Protein AF-A0A932M312-F1 (afdb_monomer)

Radius of gyration: 13.92 Å; Cα contacts (8 Å, |Δi|>4): 111; chains: 1; bounding box: 40×32×28 Å

Structure (mmCIF, N/CA/C/O backbone):
data_AF-A0A932M312-F1
#
_entry.id   AF-A0A932M312-F1
#
loop_
_atom_site.group_PDB
_atom_site.id
_atom_site.type_symbol
_atom_site.label_atom_id
_atom_site.label_alt_id
_atom_site.label_comp_id
_atom_site.label_asym_id
_atom_site.label_entity_id
_atom_site.label_seq_id
_atom_site.pdbx_PDB_ins_code
_atom_site.Cartn_x
_atom_site.Cartn_y
_atom_site.Ca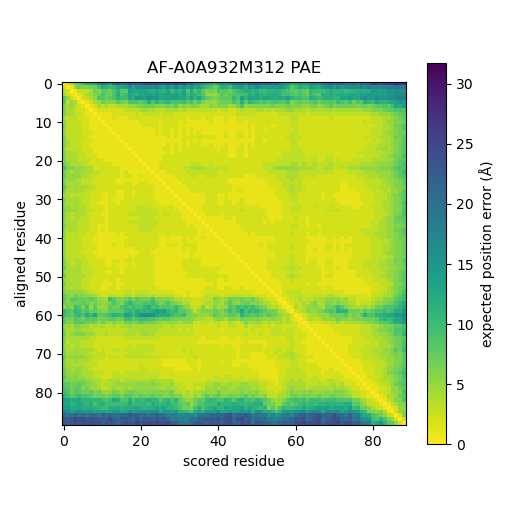rtn_z
_atom_site.occupancy
_atom_site.B_iso_or_equiv
_atom_site.auth_seq_id
_atom_site.auth_comp_id
_atom_site.auth_asym_id
_atom_site.auth_atom_id
_atom_site.pdbx_PDB_model_num
ATOM 1 N N . THR A 1 1 ? 14.036 0.838 -9.779 1.00 60.28 1 THR A N 1
ATOM 2 C CA . THR A 1 1 ? 13.528 1.881 -10.703 1.00 60.28 1 THR A CA 1
ATOM 3 C C . THR A 1 1 ? 13.475 3.213 -9.981 1.00 60.28 1 THR A C 1
ATOM 5 O O . THR A 1 1 ? 13.132 3.209 -8.806 1.00 60.28 1 THR A O 1
ATOM 8 N N . ARG A 1 2 ? 13.819 4.321 -10.649 1.00 70.50 2 ARG A N 1
ATOM 9 C CA . ARG A 1 2 ? 13.788 5.689 -10.100 1.00 70.50 2 ARG A CA 1
ATOM 10 C C . ARG A 1 2 ? 12.359 6.244 -10.131 1.00 70.50 2 ARG A C 1
ATOM 12 O O . ARG A 1 2 ? 11.883 6.649 -11.190 1.00 70.50 2 ARG A O 1
ATOM 19 N N . GLN A 1 3 ? 11.649 6.170 -9.006 1.00 69.81 3 GLN A N 1
ATOM 20 C CA . GLN A 1 3 ? 10.231 6.558 -8.909 1.00 69.81 3 GLN A CA 1
ATOM 21 C C . GLN A 1 3 ? 10.022 8.058 -9.144 1.00 69.81 3 GLN A C 1
ATOM 23 O O . GLN A 1 3 ? 8.999 8.454 -9.683 1.00 69.81 3 GLN A O 1
ATOM 28 N N . GLU A 1 4 ? 11.019 8.877 -8.823 1.00 70.06 4 GLU A N 1
ATOM 29 C CA . GLU A 1 4 ? 11.025 10.330 -8.987 1.00 70.06 4 GLU A CA 1
ATOM 30 C C . GLU A 1 4 ? 11.096 10.801 -10.450 1.00 70.06 4 GLU A C 1
ATOM 32 O O . GLU A 1 4 ? 10.857 11.970 -10.732 1.00 70.06 4 GLU A O 1
ATOM 37 N N . ILE A 1 5 ? 11.418 9.899 -11.384 1.00 80.75 5 ILE A N 1
ATOM 38 C CA . ILE A 1 5 ? 11.441 10.169 -12.835 1.00 80.75 5 ILE A CA 1
ATOM 39 C C . ILE A 1 5 ? 10.213 9.554 -13.526 1.00 80.75 5 ILE A C 1
ATOM 41 O O . ILE A 1 5 ? 9.908 9.860 -14.679 1.00 80.75 5 ILE A O 1
ATOM 45 N N . CYS A 1 6 ? 9.486 8.674 -12.835 1.00 81.19 6 CYS A N 1
ATOM 46 C CA . CYS A 1 6 ? 8.326 8.012 -13.402 1.00 81.19 6 CYS A CA 1
ATOM 47 C C . CYS A 1 6 ? 7.216 9.034 -13.675 1.00 81.19 6 CYS A C 1
ATOM 49 O O . CYS A 1 6 ? 6.703 9.671 -12.761 1.00 81.19 6 CYS A O 1
ATOM 51 N N . ARG A 1 7 ? 6.810 9.163 -14.944 1.00 88.88 7 ARG A N 1
ATOM 52 C CA . ARG A 1 7 ? 5.661 10.000 -15.326 1.00 88.88 7 ARG A CA 1
ATOM 53 C C . ARG A 1 7 ? 4.335 9.412 -14.837 1.00 88.88 7 ARG A C 1
ATOM 55 O O . ARG A 1 7 ? 3.381 10.153 -14.619 1.00 88.88 7 ARG A O 1
ATOM 62 N N . ALA 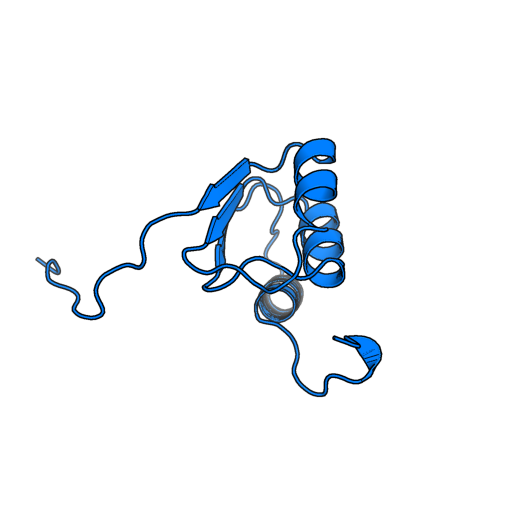A 1 8 ? 4.256 8.087 -14.730 1.00 91.12 8 ALA A N 1
ATOM 63 C CA . ALA A 1 8 ? 3.053 7.398 -14.293 1.00 91.12 8 ALA A CA 1
ATOM 64 C C . ALA A 1 8 ? 2.964 7.379 -12.764 1.00 91.12 8 ALA A C 1
ATOM 66 O O . ALA A 1 8 ? 3.932 7.048 -12.080 1.00 91.12 8 ALA A O 1
AT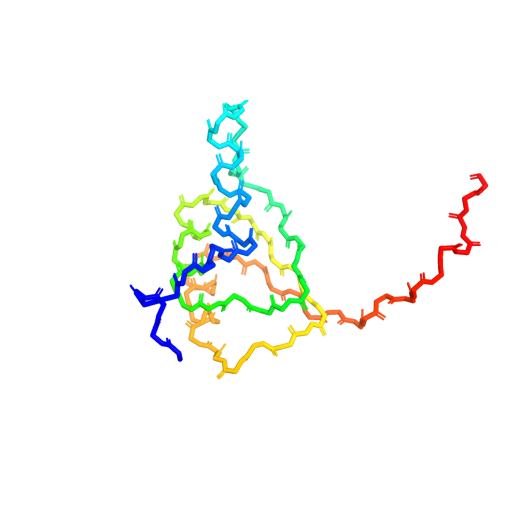OM 67 N N . ILE A 1 9 ? 1.771 7.666 -12.250 1.00 93.75 9 ILE A N 1
ATOM 68 C CA . ILE A 1 9 ? 1.430 7.455 -10.846 1.00 93.75 9 ILE A CA 1
ATOM 69 C C . ILE A 1 9 ? 1.064 5.986 -10.660 1.00 93.75 9 ILE A C 1
ATOM 71 O O . ILE A 1 9 ? 0.277 5.428 -11.428 1.00 93.75 9 ILE A O 1
ATOM 75 N N . HIS A 1 10 ? 1.652 5.355 -9.652 1.00 94.00 10 HIS A N 1
ATOM 76 C CA . HIS A 1 10 ? 1.399 3.951 -9.353 1.00 94.00 10 HIS A CA 1
ATOM 77 C C . HIS A 1 10 ? -0.042 3.735 -8.867 1.00 94.00 10 HIS A C 1
ATOM 79 O O . HIS A 1 10 ? -0.687 4.653 -8.356 1.00 94.00 10 HIS A O 1
ATOM 85 N N . ALA A 1 11 ? -0.563 2.514 -8.999 1.00 96.25 11 ALA A N 1
ATOM 86 C CA . ALA A 1 11 ? -1.933 2.190 -8.594 1.00 96.25 11 ALA A CA 1
ATOM 87 C C . ALA A 1 11 ? -2.182 2.495 -7.102 1.00 96.25 11 ALA A C 1
ATOM 89 O O . ALA A 1 11 ? -3.204 3.073 -6.737 1.00 96.25 11 ALA A O 1
ATOM 90 N N . GLU A 1 12 ? -1.200 2.198 -6.254 1.00 96.50 12 GLU A N 1
ATOM 91 C CA . GLU A 1 12 ? -1.217 2.415 -4.805 1.00 96.50 12 GLU A CA 1
ATOM 92 C C . GLU A 1 12 ? -1.193 3.901 -4.429 1.00 96.50 12 GLU A C 1
ATOM 94 O O . GLU A 1 12 ? -1.745 4.307 -3.411 1.00 96.50 12 GLU A O 1
ATOM 99 N N . GLN A 1 13 ? -0.571 4.735 -5.258 1.00 96.75 13 GLN A N 1
ATOM 100 C CA . GLN A 1 13 ? -0.610 6.185 -5.085 1.00 96.75 13 GLN A CA 1
ATOM 101 C C . GLN A 1 13 ? -1.959 6.740 -5.541 1.00 96.75 13 GLN A C 1
ATOM 103 O O . GLN A 1 13 ? -2.548 7.571 -4.853 1.00 96.75 13 GLN A O 1
ATOM 108 N N . ASN A 1 14 ? -2.481 6.243 -6.666 1.00 97.19 14 ASN A N 1
ATOM 109 C CA . ASN A 1 14 ? -3.782 6.654 -7.184 1.00 97.19 14 ASN A CA 1
ATOM 110 C C . ASN A 1 14 ? -4.917 6.350 -6.202 1.00 97.19 14 ASN A C 1
ATOM 112 O O . ASN A 1 14 ? -5.775 7.207 -6.025 1.00 97.19 14 ASN A O 1
ATOM 116 N N . VAL A 1 15 ? -4.920 5.198 -5.517 1.00 97.88 15 VAL A N 1
ATOM 117 C CA . VAL A 1 15 ? -5.966 4.908 -4.516 1.00 97.88 15 VAL A CA 1
ATOM 118 C C . VAL A 1 15 ? -5.938 5.901 -3.349 1.00 97.88 15 VAL A C 1
ATOM 120 O O . VAL A 1 15 ? -6.996 6.348 -2.916 1.00 97.88 15 VAL A O 1
ATOM 123 N N . ILE A 1 16 ? -4.752 6.325 -2.894 1.00 98.06 16 ILE A N 1
ATOM 124 C CA . ILE A 1 16 ? -4.614 7.354 -1.850 1.00 98.06 16 ILE A CA 1
ATOM 125 C C . ILE A 1 16 ? -5.129 8.707 -2.352 1.00 98.06 16 ILE A C 1
ATOM 127 O O . ILE A 1 16 ? -5.872 9.380 -1.641 1.00 98.06 16 ILE A O 1
ATOM 131 N N . ILE A 1 17 ? -4.777 9.092 -3.584 1.00 98.19 17 ILE A N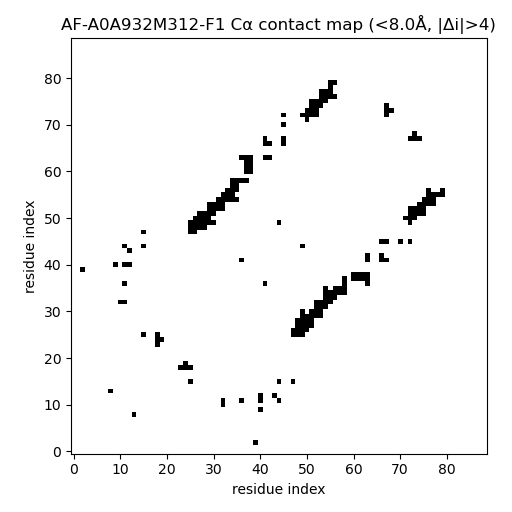 1
ATOM 132 C CA . ILE A 1 17 ? -5.249 10.339 -4.205 1.00 98.19 17 ILE A CA 1
ATOM 133 C C . ILE A 1 17 ? -6.775 10.334 -4.324 1.00 98.19 17 ILE A C 1
ATOM 135 O O . ILE A 1 17 ? -7.421 11.296 -3.921 1.00 98.19 17 ILE A O 1
ATOM 139 N N . GLN A 1 18 ? -7.358 9.253 -4.842 1.00 98.38 18 GLN A N 1
ATOM 140 C CA . GLN A 1 18 ? -8.807 9.122 -4.995 1.00 98.38 18 GLN A CA 1
ATOM 141 C C . GLN A 1 18 ? -9.515 9.166 -3.640 1.00 98.38 18 GLN A C 1
ATOM 143 O O . GLN A 1 18 ? -10.477 9.910 -3.474 1.00 98.38 18 GLN A O 1
ATOM 148 N N . ALA A 1 19 ? -9.006 8.439 -2.645 1.00 98.06 19 ALA A N 1
ATOM 149 C CA . ALA A 1 19 ? -9.569 8.467 -1.305 1.00 98.06 19 ALA A CA 1
ATOM 150 C C . ALA A 1 19 ? -9.540 9.882 -0.705 1.00 98.06 19 ALA A C 1
ATOM 152 O O . ALA A 1 19 ? -10.554 10.347 -0.192 1.00 98.06 19 ALA A O 1
ATOM 153 N N . ALA A 1 20 ? -8.427 10.606 -0.851 1.00 98.00 20 ALA A N 1
ATOM 154 C CA . ALA A 1 20 ? -8.313 11.985 -0.385 1.00 98.00 20 ALA A CA 1
ATOM 155 C C . ALA A 1 20 ? -9.276 12.941 -1.112 1.00 98.00 20 ALA A C 1
ATOM 157 O O . ALA A 1 20 ? -9.960 13.725 -0.456 1.00 98.00 20 ALA A O 1
ATOM 158 N N . LEU A 1 21 ? -9.372 12.855 -2.445 1.00 98.50 21 LEU A N 1
ATOM 159 C CA . LEU A 1 21 ? -10.280 13.686 -3.249 1.00 98.50 21 LEU A CA 1
ATOM 160 C C . LEU A 1 21 ? -11.753 13.473 -2.883 1.00 98.50 2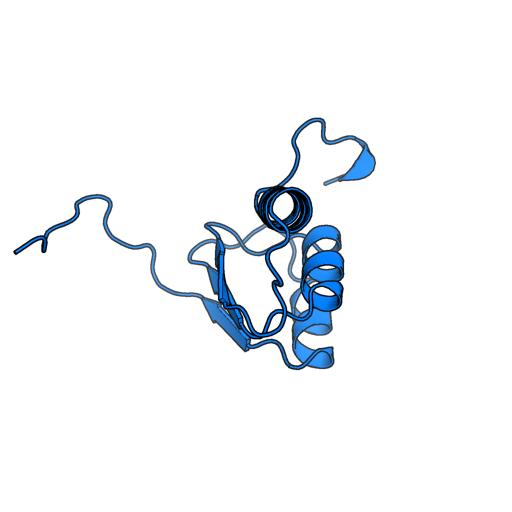1 LEU A C 1
ATOM 162 O O . LEU A 1 21 ? -12.544 14.411 -2.943 1.00 98.50 21 LEU A O 1
ATOM 166 N N . HIS A 1 22 ? -12.112 12.250 -2.497 1.00 98.12 22 HIS A N 1
ATOM 167 C CA . HIS A 1 22 ? -13.481 11.872 -2.157 1.00 98.12 22 HIS A CA 1
ATOM 168 C C . HIS A 1 22 ? -13.764 11.843 -0.647 1.00 98.12 22 HIS A C 1
ATOM 170 O O . HIS A 1 22 ? -14.856 11.451 -0.245 1.00 98.12 22 HIS A O 1
ATOM 176 N N . GLY A 1 23 ? -12.812 12.252 0.200 1.00 97.19 23 GLY A N 1
ATOM 177 C CA . GLY A 1 23 ? -12.985 12.262 1.657 1.00 97.19 23 GLY A CA 1
ATOM 178 C C . GLY A 1 23 ? -13.141 10.870 2.286 1.00 97.19 23 GLY A C 1
ATOM 179 O O . GLY A 1 23 ? -13.745 10.736 3.348 1.00 97.19 23 GLY A O 1
ATOM 180 N N . VAL A 1 24 ? -12.617 9.827 1.640 1.00 98.06 24 VAL A N 1
ATOM 181 C CA . VAL A 1 24 ? -12.664 8.441 2.120 1.00 98.06 24 VAL A CA 1
ATOM 182 C C . VAL A 1 24 ? -11.447 8.159 2.998 1.00 98.06 24 VAL A C 1
ATOM 184 O O . VAL A 1 24 ? -10.303 8.344 2.587 1.00 98.06 24 VAL A O 1
ATOM 187 N N . ASN A 1 25 ? -11.680 7.668 4.214 1.00 97.88 25 ASN A N 1
ATOM 188 C CA . ASN A 1 25 ? -10.607 7.243 5.107 1.00 97.88 25 ASN A CA 1
ATOM 189 C C . ASN A 1 25 ? -10.128 5.826 4.744 1.00 97.88 25 ASN A C 1
ATOM 191 O O . ASN A 1 25 ? -10.926 4.893 4.711 1.00 97.88 25 ASN A O 1
ATOM 195 N N . LEU A 1 26 ? -8.822 5.663 4.514 1.00 98.19 26 LEU A N 1
ATOM 196 C CA . LEU A 1 26 ? -8.197 4.368 4.214 1.00 98.19 26 LEU A CA 1
ATOM 197 C C . LEU A 1 26 ? -7.731 3.601 5.461 1.00 98.19 26 LEU A C 1
ATOM 199 O O . LEU A 1 26 ? -7.290 2.455 5.335 1.00 98.19 26 LEU A O 1
ATOM 203 N N . ALA A 1 27 ? -7.826 4.189 6.654 1.00 98.44 27 ALA A N 1
ATOM 204 C CA . ALA A 1 27 ? -7.415 3.524 7.882 1.00 98.44 27 ALA A CA 1
ATOM 205 C C . ALA A 1 27 ? -8.202 2.219 8.096 1.00 98.44 27 ALA A C 1
ATOM 207 O O . ALA A 1 27 ? -9.428 2.197 8.019 1.00 98.44 27 ALA A O 1
ATOM 208 N N . GLY A 1 28 ? -7.492 1.123 8.358 1.00 98.31 28 GLY A N 1
ATOM 209 C CA . GLY A 1 28 ? -8.073 -0.209 8.535 1.00 98.31 28 GLY A CA 1
ATOM 210 C C . GLY A 1 28 ? -8.477 -0.919 7.237 1.00 98.31 28 GLY A C 1
ATOM 211 O O . GLY A 1 28 ? -8.940 -2.056 7.290 1.00 98.31 28 GLY A O 1
ATOM 212 N N . SER A 1 29 ? -8.301 -0.291 6.070 1.00 98.38 29 SER A N 1
ATOM 213 C CA . SER A 1 29 ? -8.717 -0.876 4.791 1.00 98.38 29 SER A CA 1
ATOM 214 C C . SER A 1 29 ? -7.836 -2.052 4.348 1.00 98.38 29 SER A C 1
ATOM 216 O O . SER A 1 29 ? -6.702 -2.230 4.804 1.00 98.38 29 SER A O 1
ATOM 218 N N . THR A 1 30 ? -8.375 -2.857 3.430 1.00 98.50 30 THR A N 1
ATOM 219 C CA . THR A 1 30 ? -7.618 -3.868 2.683 1.00 98.50 30 THR A CA 1
ATOM 220 C C . THR A 1 30 ? -7.409 -3.386 1.254 1.00 98.50 30 THR A C 1
ATOM 222 O O . THR A 1 30 ? -8.374 -3.057 0.567 1.00 98.50 30 THR A O 1
ATOM 225 N N . ILE A 1 31 ? -6.159 -3.380 0.798 1.00 97.75 31 ILE A N 1
ATOM 226 C CA . ILE A 1 31 ? -5.793 -2.989 -0.564 1.00 97.75 31 ILE A CA 1
ATOM 227 C C . ILE A 1 31 ? -5.498 -4.239 -1.386 1.00 97.75 31 ILE A C 1
ATOM 229 O O . ILE A 1 31 ? -4.669 -5.057 -0.997 1.00 97.75 31 ILE A O 1
ATOM 233 N N . TYR A 1 32 ? -6.150 -4.359 -2.540 1.00 97.38 32 TYR A N 1
ATOM 234 C CA . TYR A 1 32 ? -5.857 -5.379 -3.543 1.00 97.38 32 TYR A CA 1
ATOM 235 C C . TYR A 1 32 ? -5.126 -4.725 -4.713 1.00 97.38 32 TYR A C 1
ATOM 237 O O . TYR A 1 32 ? -5.647 -3.796 -5.329 1.00 97.38 32 TYR A O 1
ATOM 245 N N . CYS A 1 33 ? -3.928 -5.211 -5.028 1.00 96.38 33 CYS A N 1
ATOM 246 C CA . CYS A 1 33 ? -3.142 -4.756 -6.171 1.00 96.38 33 CYS A CA 1
ATOM 247 C C . CYS A 1 33 ? -2.681 -5.952 -7.009 1.00 96.38 33 CYS A C 1
ATOM 249 O O . CYS A 1 33 ? -2.641 -7.086 -6.542 1.00 96.38 33 CYS A O 1
ATOM 251 N N . THR A 1 34 ? -2.341 -5.723 -8.275 1.00 95.19 34 THR A N 1
ATOM 252 C CA . THR A 1 34 ? -1.848 -6.792 -9.159 1.00 95.19 34 THR A CA 1
ATOM 253 C C . THR A 1 34 ? -0.390 -7.154 -8.882 1.00 95.19 34 THR A C 1
ATOM 255 O O . THR A 1 34 ? 0.001 -8.300 -9.094 1.00 95.19 34 THR A O 1
ATOM 258 N N . LEU A 1 35 ? 0.409 -6.191 -8.419 1.00 94.94 35 LEU A N 1
ATOM 259 C CA . LEU A 1 35 ? 1.827 -6.332 -8.098 1.00 94.94 35 LEU A CA 1
ATOM 260 C C . LEU A 1 35 ? 2.084 -5.870 -6.659 1.00 94.94 35 LEU A C 1
ATOM 262 O O . LEU A 1 35 ? 1.353 -5.035 -6.126 1.00 94.94 35 LEU A O 1
ATOM 266 N N . THR A 1 36 ? 3.134 -6.404 -6.030 1.00 95.44 36 THR A N 1
ATOM 267 C CA . THR A 1 36 ? 3.607 -5.895 -4.733 1.00 95.44 36 THR A CA 1
ATOM 268 C C . THR A 1 36 ? 4.072 -4.440 -4.850 1.00 95.44 36 THR A C 1
ATOM 270 O O . THR A 1 36 ? 4.537 -4.027 -5.917 1.00 95.44 36 THR A O 1
ATOM 273 N N . PRO A 1 37 ? 3.975 -3.646 -3.771 1.00 95.25 37 PRO A N 1
ATOM 274 C CA . PRO A 1 37 ? 4.260 -2.231 -3.856 1.00 95.25 37 PRO A CA 1
ATOM 275 C C . PRO A 1 37 ? 5.760 -1.986 -3.883 1.00 95.25 37 PRO A C 1
ATOM 277 O O . PRO A 1 37 ? 6.547 -2.663 -3.221 1.00 95.25 37 PRO A O 1
ATOM 280 N N . CYS A 1 38 ? 6.163 -0.944 -4.602 1.00 93.25 38 CYS A N 1
ATOM 281 C CA . CYS A 1 38 ? 7.506 -0.411 -4.440 1.00 93.25 38 CYS A CA 1
ATOM 282 C C . CYS A 1 38 ? 7.665 0.229 -3.047 1.00 93.25 38 CYS A C 1
ATOM 284 O O . CYS A 1 38 ? 6.679 0.608 -2.411 1.00 93.25 38 CYS A O 1
ATOM 286 N N . VAL A 1 39 ? 8.904 0.422 -2.584 1.00 93.12 39 VAL A N 1
ATOM 287 C CA . VAL A 1 39 ? 9.179 0.968 -1.238 1.00 93.12 39 VAL A CA 1
ATOM 288 C C . VAL A 1 39 ? 8.495 2.316 -0.978 1.00 93.12 39 VAL A C 1
ATOM 290 O O . VAL A 1 39 ? 8.007 2.553 0.125 1.00 93.12 39 VAL A O 1
ATOM 293 N N . LEU A 1 40 ? 8.416 3.205 -1.973 1.00 93.06 40 LEU A N 1
ATOM 294 C CA . LEU A 1 40 ? 7.729 4.491 -1.812 1.00 93.06 40 LEU A CA 1
ATOM 295 C C . LEU A 1 40 ? 6.220 4.312 -1.617 1.00 93.06 40 LEU A C 1
ATOM 297 O O . LEU A 1 40 ? 5.653 4.900 -0.699 1.00 93.06 40 LEU A O 1
ATOM 301 N N . CYS A 1 41 ? 5.581 3.470 -2.432 1.00 95.31 41 CYS A N 1
ATOM 302 C CA . CYS A 1 41 ? 4.160 3.158 -2.284 1.00 95.31 41 CYS A CA 1
ATOM 303 C C . CYS A 1 41 ? 3.880 2.494 -0.933 1.00 95.31 41 CYS A C 1
ATOM 305 O O . CYS A 1 41 ? 2.937 2.875 -0.248 1.00 95.31 41 CYS A O 1
ATOM 307 N N . ALA A 1 42 ? 4.745 1.574 -0.499 1.00 96.50 42 ALA A N 1
ATOM 308 C CA . ALA A 1 42 ? 4.639 0.930 0.804 1.00 96.50 42 ALA A CA 1
ATOM 309 C C . ALA A 1 42 ? 4.665 1.950 1.954 1.00 96.50 42 ALA A C 1
ATOM 311 O O . ALA A 1 42 ? 3.786 1.931 2.812 1.00 96.50 42 ALA A O 1
ATOM 312 N N . LYS A 1 43 ? 5.605 2.906 1.939 1.00 96.62 43 LYS A N 1
ATOM 313 C CA . LYS A 1 43 ? 5.657 3.993 2.936 1.00 96.62 43 LYS A CA 1
ATOM 314 C C . LYS A 1 43 ? 4.364 4.806 2.971 1.00 96.62 43 LYS A C 1
ATOM 316 O O . LYS A 1 43 ? 3.888 5.152 4.051 1.00 96.62 43 LYS A O 1
ATOM 321 N N . MET A 1 44 ? 3.797 5.113 1.806 1.00 97.69 44 MET A N 1
ATOM 322 C CA . MET A 1 44 ? 2.541 5.861 1.722 1.00 97.69 44 MET A CA 1
ATOM 323 C C . MET A 1 44 ? 1.367 5.056 2.289 1.00 97.69 44 MET A C 1
ATOM 325 O O . MET A 1 44 ? 0.592 5.595 3.072 1.00 97.69 44 MET A O 1
ATOM 329 N N . LEU A 1 45 ? 1.274 3.763 1.968 1.00 98.00 45 LEU A N 1
ATOM 330 C CA . LEU A 1 45 ? 0.233 2.868 2.481 1.00 98.00 45 LEU A CA 1
ATOM 331 C C . LEU A 1 45 ? 0.319 2.671 4.003 1.00 98.00 45 LEU A C 1
ATOM 333 O O . LEU A 1 45 ? -0.709 2.691 4.676 1.00 98.00 45 LEU A O 1
ATOM 337 N N . VAL A 1 46 ? 1.534 2.565 4.555 1.00 98.25 46 VAL A N 1
ATOM 338 C CA . VAL A 1 46 ? 1.763 2.551 6.011 1.00 98.25 46 VAL A CA 1
ATOM 339 C C . VAL A 1 46 ? 1.217 3.825 6.657 1.00 98.25 46 VAL A C 1
ATOM 341 O O . VAL A 1 46 ? 0.467 3.757 7.628 1.00 98.25 46 VAL A O 1
ATOM 344 N N . ASN A 1 47 ? 1.525 4.995 6.090 1.00 98.00 47 ASN A N 1
ATOM 345 C CA . ASN A 1 47 ? 1.019 6.272 6.607 1.00 98.00 47 ASN A CA 1
ATOM 346 C C . ASN A 1 47 ? -0.499 6.432 6.427 1.00 98.00 47 ASN A C 1
ATOM 348 O O . ASN A 1 47 ? -1.143 7.081 7.249 1.00 98.00 47 ASN A O 1
ATOM 352 N N . ALA A 1 48 ? -1.082 5.799 5.405 1.00 98.12 48 ALA A N 1
ATOM 353 C CA . ALA A 1 48 ? -2.529 5.701 5.217 1.00 98.12 48 ALA A CA 1
ATOM 354 C C . ALA A 1 48 ? -3.209 4.722 6.198 1.00 98.12 48 ALA A C 1
ATOM 356 O O . ALA A 1 48 ? -4.437 4.642 6.222 1.00 98.12 48 ALA A O 1
ATOM 357 N N . ARG A 1 49 ? -2.432 4.012 7.032 1.00 98.06 49 ARG A N 1
ATOM 358 C CA . ARG A 1 49 ? -2.896 3.104 8.094 1.00 98.06 49 ARG A CA 1
ATOM 359 C C . ARG A 1 49 ? -3.776 1.962 7.585 1.00 98.06 49 ARG A C 1
ATOM 361 O O . ARG A 1 49 ? -4.726 1.569 8.261 1.00 98.06 49 ARG A O 1
ATOM 368 N N . ILE A 1 50 ? -3.480 1.434 6.397 1.00 98.38 50 ILE A N 1
ATOM 369 C CA . ILE A 1 50 ? -4.155 0.227 5.899 1.00 98.38 50 ILE A CA 1
ATOM 370 C C . ILE A 1 50 ? -3.868 -0.956 6.835 1.00 98.38 50 ILE A C 1
ATOM 372 O O . ILE A 1 50 ? -2.855 -0.951 7.532 1.00 98.38 50 ILE A O 1
ATOM 376 N N . LYS A 1 51 ? -4.727 -1.981 6.845 1.00 98.62 51 LYS A N 1
ATOM 377 C CA . LYS A 1 51 ? -4.517 -3.172 7.686 1.00 98.62 51 LYS A CA 1
ATOM 378 C C . LYS A 1 51 ? -3.956 -4.367 6.924 1.00 98.62 51 LYS A C 1
ATOM 380 O O . LYS A 1 51 ? -3.245 -5.181 7.507 1.00 98.62 51 LYS A O 1
ATOM 385 N N . ARG A 1 52 ? -4.266 -4.477 5.631 1.00 98.56 52 ARG A N 1
ATOM 386 C CA . ARG A 1 52 ? -3.907 -5.644 4.821 1.00 98.56 52 ARG A CA 1
ATOM 387 C C . ARG A 1 52 ? -3.634 -5.266 3.373 1.00 98.56 52 ARG A C 1
ATOM 389 O O . ARG A 1 52 ? -4.344 -4.445 2.792 1.00 98.56 52 ARG A O 1
ATOM 396 N N . PHE A 1 53 ? -2.633 -5.902 2.783 1.00 98.12 53 PHE A N 1
ATOM 397 C CA . PHE A 1 53 ? -2.275 -5.775 1.380 1.00 98.12 53 PHE A CA 1
ATOM 398 C C . PHE A 1 53 ? -2.288 -7.146 0.705 1.00 98.12 53 PHE A C 1
ATOM 400 O O . PHE A 1 53 ? -1.633 -8.084 1.158 1.00 98.12 53 PHE A O 1
ATOM 407 N N . VAL A 1 54 ? -3.014 -7.256 -0.403 1.00 97.75 54 VAL A N 1
ATOM 408 C CA . VAL A 1 54 ? -3.171 -8.497 -1.160 1.00 97.75 54 VAL A CA 1
ATOM 409 C C . VAL A 1 54 ? -2.654 -8.295 -2.578 1.00 97.75 54 VAL A C 1
ATOM 411 O O . VAL A 1 54 ? -3.007 -7.320 -3.241 1.00 97.75 54 VAL A O 1
ATOM 414 N N . SER A 1 55 ? -1.843 -9.235 -3.060 1.00 96.56 55 SER A N 1
ATOM 415 C CA . SER A 1 55 ? -1.374 -9.263 -4.446 1.00 96.56 55 SER A CA 1
ATOM 416 C C . SER A 1 55 ? -1.305 -10.681 -4.994 1.00 96.56 55 SER A C 1
ATOM 418 O O . SER A 1 55 ? -1.243 -11.643 -4.236 1.00 96.56 55 SER A O 1
ATOM 420 N N . PHE A 1 56 ? -1.302 -10.825 -6.317 1.00 94.69 56 PHE A N 1
ATOM 421 C CA . PHE A 1 56 ? -0.968 -12.091 -6.980 1.00 94.69 56 PHE A CA 1
ATOM 422 C C . PHE A 1 56 ? 0.346 -12.047 -7.763 1.00 94.69 56 PHE A C 1
ATOM 424 O O . PHE A 1 56 ? 0.864 -13.084 -8.173 1.00 94.69 56 PHE A O 1
ATOM 431 N N . GLY A 1 57 ? 0.876 -10.854 -8.017 1.00 90.25 57 GLY A N 1
ATOM 432 C CA . GLY A 1 57 ? 2.129 -10.644 -8.721 1.00 90.25 57 GLY A CA 1
ATOM 433 C C . GLY A 1 57 ? 3.183 -10.047 -7.800 1.00 90.25 57 GLY A C 1
ATOM 434 O O . GLY A 1 57 ? 2.874 -9.354 -6.827 1.00 90.25 57 GLY A O 1
ATOM 435 N N . LYS A 1 58 ? 4.446 -10.303 -8.128 1.00 88.44 58 LYS A N 1
ATOM 436 C CA . LYS A 1 58 ? 5.598 -9.778 -7.403 1.00 88.44 58 LYS A CA 1
ATOM 437 C C . LYS A 1 58 ? 6.287 -8.706 -8.244 1.00 88.44 58 LYS A C 1
ATOM 439 O O . LYS A 1 58 ? 6.595 -8.932 -9.411 1.00 88.44 58 LYS A O 1
ATOM 444 N N . TYR A 1 59 ? 6.501 -7.537 -7.657 1.00 82.94 59 TYR A N 1
ATOM 445 C CA . TYR A 1 59 ? 7.365 -6.496 -8.198 1.00 82.94 59 TYR A CA 1
ATOM 446 C C . TYR A 1 59 ? 8.833 -6.820 -7.886 1.00 82.94 59 TYR A C 1
ATOM 448 O O . TYR A 1 59 ? 9.125 -7.566 -6.957 1.00 82.94 59 TYR A O 1
ATOM 456 N N . ASN A 1 60 ? 9.774 -6.247 -8.636 1.00 79.50 60 ASN A N 1
ATOM 457 C CA . ASN A 1 60 ? 11.210 -6.559 -8.536 1.00 79.50 60 ASN A CA 1
ATOM 458 C C . ASN A 1 60 ? 11.903 -6.073 -7.239 1.00 79.50 60 ASN A C 1
ATOM 460 O O . ASN A 1 60 ? 13.127 -5.980 -7.201 1.00 79.50 60 ASN A O 1
ATOM 464 N N . ASP A 1 61 ? 11.152 -5.727 -6.194 1.00 80.44 61 ASP A N 1
ATOM 465 C CA . ASP A 1 61 ? 11.670 -5.171 -4.945 1.00 80.44 61 ASP A CA 1
ATOM 466 C C . ASP A 1 61 ? 10.863 -5.690 -3.745 1.00 80.44 61 ASP A C 1
ATOM 468 O O . ASP A 1 61 ? 9.633 -5.616 -3.733 1.00 80.44 61 ASP A O 1
ATOM 472 N N . ASP A 1 62 ? 11.577 -6.191 -2.737 1.00 86.81 62 ASP A N 1
ATOM 473 C CA . ASP A 1 62 ? 11.029 -6.726 -1.486 1.00 86.81 62 ASP A CA 1
ATOM 474 C C . ASP A 1 62 ? 11.183 -5.758 -0.302 1.00 86.81 62 ASP A C 1
ATOM 476 O O . ASP A 1 62 ? 10.805 -6.085 0.824 1.00 86.81 62 ASP A O 1
ATOM 480 N N . GLY A 1 63 ? 11.693 -4.541 -0.519 1.00 89.00 63 GLY A N 1
ATOM 481 C CA . GLY A 1 63 ? 11.908 -3.560 0.549 1.00 89.00 63 GLY A CA 1
ATOM 482 C C . GLY A 1 63 ? 10.632 -3.146 1.299 1.00 89.00 63 GLY A C 1
ATOM 483 O O . GLY A 1 63 ? 10.711 -2.594 2.395 1.00 89.00 63 GLY A O 1
ATOM 484 N N . PHE A 1 64 ? 9.448 -3.438 0.753 1.00 94.00 64 PHE A N 1
ATOM 485 C CA . PHE A 1 64 ? 8.171 -3.223 1.435 1.00 94.00 64 PHE A CA 1
ATOM 486 C C . PHE A 1 64 ? 7.929 -4.198 2.601 1.00 94.00 64 PHE A C 1
ATOM 488 O O . PHE A 1 64 ? 7.203 -3.854 3.531 1.00 94.00 64 PHE A O 1
ATOM 495 N N . VAL A 1 65 ? 8.524 -5.398 2.571 1.00 93.69 65 VAL A N 1
ATOM 496 C CA . VAL A 1 65 ? 8.221 -6.480 3.524 1.00 93.69 65 VAL A CA 1
ATOM 497 C C . VAL A 1 65 ? 8.577 -6.077 4.953 1.00 93.69 65 VAL A C 1
ATOM 499 O O . VAL A 1 65 ? 7.786 -6.301 5.867 1.00 93.69 65 VAL A O 1
ATOM 502 N N . GLY A 1 66 ? 9.747 -5.460 5.146 1.00 95.00 66 GLY A N 1
ATOM 503 C CA . GLY A 1 66 ? 10.173 -4.963 6.458 1.00 95.00 66 GLY A CA 1
ATOM 504 C C . GLY A 1 66 ? 9.239 -3.875 6.984 1.00 95.00 66 GLY A C 1
ATOM 505 O O . GLY A 1 66 ? 8.735 -3.983 8.096 1.00 95.00 66 GLY A O 1
ATOM 506 N N . LEU A 1 67 ? 8.914 -2.896 6.133 1.00 95.88 67 LEU A N 1
ATOM 507 C CA . LEU A 1 67 ? 8.016 -1.789 6.474 1.00 95.88 67 LEU A CA 1
ATOM 508 C C . LEU A 1 67 ? 6.624 -2.272 6.891 1.00 95.88 67 LEU A C 1
ATOM 510 O O . LEU A 1 67 ? 6.081 -1.806 7.887 1.00 95.88 67 LEU A O 1
ATOM 514 N N . PHE A 1 68 ? 6.039 -3.200 6.134 1.00 97.44 68 PHE A N 1
ATOM 515 C CA . PHE A 1 68 ? 4.712 -3.730 6.444 1.00 97.44 68 PHE A CA 1
ATOM 516 C C . PHE A 1 68 ? 4.722 -4.569 7.719 1.00 97.44 68 PHE A C 1
ATOM 518 O O . PHE A 1 68 ? 3.797 -4.457 8.518 1.00 97.44 68 PHE A O 1
ATOM 525 N N . ARG A 1 69 ? 5.792 -5.336 7.963 1.00 97.19 69 ARG A N 1
ATOM 526 C CA . ARG A 1 69 ? 5.963 -6.083 9.212 1.00 97.19 69 ARG A CA 1
ATOM 527 C C . ARG A 1 69 ? 6.055 -5.158 10.426 1.00 97.19 69 ARG A C 1
ATOM 529 O O . ARG A 1 69 ? 5.388 -5.410 11.420 1.00 97.19 69 ARG A O 1
ATOM 536 N N . GLU A 1 70 ? 6.862 -4.102 10.350 1.00 97.31 70 GLU A N 1
ATOM 537 C CA . GLU A 1 70 ? 7.013 -3.123 11.437 1.00 97.31 70 GLU A CA 1
ATOM 538 C C . GLU A 1 70 ? 5.714 -2.354 11.719 1.00 97.31 70 GLU A C 1
ATOM 540 O O . GLU A 1 70 ? 5.447 -1.988 12.861 1.00 97.31 70 GLU A O 1
ATOM 545 N N . ALA A 1 71 ? 4.893 -2.139 10.689 1.00 97.56 71 ALA A N 1
ATOM 546 C CA . ALA A 1 71 ? 3.610 -1.450 10.787 1.00 97.56 71 ALA A CA 1
ATOM 547 C C . ALA A 1 71 ? 2.410 -2.368 11.100 1.00 97.56 71 ALA A C 1
ATOM 549 O O . ALA A 1 71 ? 1.278 -1.886 11.099 1.00 97.56 71 ALA A O 1
ATOM 550 N N . ASP A 1 72 ? 2.630 -3.666 11.344 1.00 97.81 72 ASP A N 1
ATOM 551 C CA . ASP A 1 72 ? 1.576 -4.669 11.579 1.00 97.81 72 ASP A CA 1
ATOM 552 C C . ASP A 1 72 ? 0.510 -4.731 10.457 1.00 97.81 72 ASP A C 1
ATOM 554 O O . ASP A 1 72 ? -0.703 -4.826 10.695 1.00 97.81 72 ASP A O 1
ATOM 558 N N . ILE A 1 73 ? 0.981 -4.652 9.207 1.00 98.44 73 ILE A N 1
ATOM 559 C CA . ILE A 1 73 ? 0.178 -4.789 7.987 1.00 98.44 73 ILE A CA 1
ATOM 560 C C . ILE A 1 73 ? 0.303 -6.220 7.467 1.00 98.44 73 ILE A C 1
ATOM 562 O O . ILE A 1 73 ? 1.396 -6.690 7.144 1.00 98.44 73 ILE A O 1
ATOM 566 N N . GLU A 1 74 ? -0.830 -6.905 7.335 1.00 98.19 74 GLU A N 1
ATOM 567 C CA . GLU A 1 74 ? -0.886 -8.262 6.794 1.00 98.19 74 GLU A CA 1
ATOM 568 C C . GLU A 1 74 ? -0.590 -8.263 5.289 1.00 98.19 74 GLU A C 1
ATOM 570 O O . GLU A 1 74 ? -1.098 -7.422 4.544 1.00 98.19 74 GLU A O 1
ATOM 575 N N . VAL A 1 75 ? 0.217 -9.222 4.828 1.00 97.12 75 VAL A N 1
ATOM 576 C CA . VAL A 1 75 ? 0.560 -9.378 3.409 1.00 97.12 75 VAL A CA 1
ATOM 577 C C . VAL A 1 75 ? 0.146 -10.749 2.920 1.00 97.12 75 VAL A C 1
ATOM 579 O O . VAL A 1 75 ? 0.653 -11.763 3.391 1.00 97.12 75 VAL A O 1
ATOM 582 N N . ASP A 1 76 ? -0.709 -10.765 1.904 1.00 96.44 76 ASP A N 1
ATOM 583 C CA . ASP A 1 76 ? -1.156 -11.985 1.251 1.00 96.44 76 ASP A CA 1
ATOM 584 C C . ASP A 1 76 ? -0.736 -12.026 -0.210 1.00 96.44 76 ASP A C 1
ATOM 586 O O . ASP A 1 76 ? -1.186 -11.218 -1.026 1.00 96.44 76 ASP A O 1
ATOM 590 N N . ILE A 1 77 ? 0.053 -13.040 -0.559 1.00 95.44 77 ILE A N 1
ATOM 591 C CA . ILE A 1 77 ? 0.308 -13.386 -1.955 1.00 95.44 77 ILE A CA 1
ATOM 592 C C . ILE A 1 77 ? -0.622 -14.535 -2.342 1.00 95.44 77 ILE A C 1
ATOM 594 O O . ILE A 1 77 ? -0.489 -15.654 -1.846 1.00 95.44 77 ILE A O 1
ATOM 598 N N . LYS A 1 78 ? -1.607 -14.247 -3.194 1.00 95.12 78 LYS A N 1
ATOM 599 C CA . LYS A 1 78 ? -2.587 -15.220 -3.694 1.00 95.12 78 LYS A CA 1
ATOM 600 C C . LYS A 1 78 ? -2.238 -15.668 -5.110 1.00 95.12 78 LYS A C 1
ATOM 602 O O . LYS A 1 78 ? -1.434 -15.051 -5.801 1.00 95.12 78 LYS A O 1
ATOM 607 N N . GLN A 1 79 ? -2.863 -16.751 -5.559 1.00 93.75 79 GLN A N 1
ATOM 608 C CA . GLN A 1 79 ? -2.805 -17.116 -6.972 1.00 93.75 79 GLN A CA 1
ATOM 609 C C . GLN A 1 79 ? -3.563 -16.084 -7.810 1.00 93.75 79 GLN A C 1
ATOM 611 O O . GLN A 1 79 ? -4.536 -15.483 -7.349 1.00 93.75 79 GLN A O 1
ATOM 616 N N . ARG A 1 80 ? -3.113 -15.883 -9.052 1.00 92.12 80 ARG A N 1
ATOM 617 C CA . ARG A 1 80 ? -3.794 -14.987 -9.985 1.00 92.12 80 ARG A CA 1
ATOM 618 C C . ARG A 1 80 ? -5.215 -15.508 -10.236 1.00 92.12 80 ARG A C 1
ATOM 620 O O . ARG A 1 80 ? -5.351 -16.670 -10.619 1.00 92.12 80 ARG A O 1
ATOM 627 N N . PRO A 1 81 ? -6.256 -14.678 -10.055 1.00 87.62 81 PRO A N 1
ATOM 628 C CA . PRO A 1 81 ? -7.618 -15.097 -10.349 1.00 87.62 81 PRO A CA 1
ATOM 629 C C . PRO A 1 81 ? -7.802 -15.352 -11.858 1.00 87.62 81 PRO A C 1
ATOM 631 O O . PRO A 1 81 ? -7.095 -14.745 -12.674 1.00 87.62 81 PRO A O 1
ATOM 634 N N . PRO A 1 82 ? -8.742 -16.232 -12.249 1.00 89.44 82 PRO A N 1
ATOM 635 C CA . PRO A 1 82 ? -9.072 -16.453 -13.652 1.00 89.44 82 PRO A CA 1
ATOM 636 C C . PRO A 1 82 ? -9.597 -15.163 -14.297 1.00 89.44 82 PRO 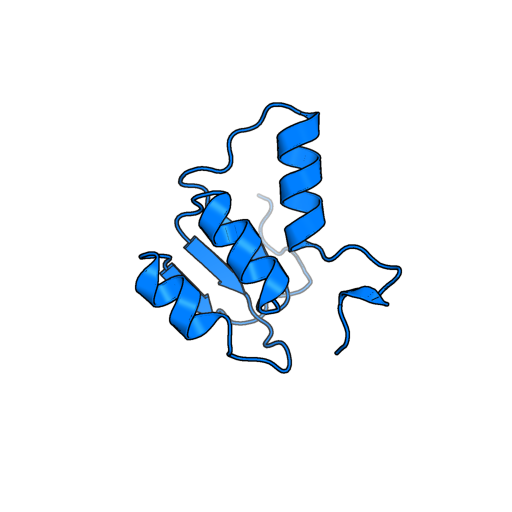A C 1
ATOM 638 O O . PRO A 1 82 ? -10.220 -14.330 -13.644 1.00 89.44 82 PRO A O 1
ATOM 641 N N . SER A 1 83 ? -9.360 -14.996 -15.600 1.00 87.12 83 SER A N 1
ATOM 642 C CA . SER A 1 83 ? -9.834 -13.829 -16.360 1.00 87.12 83 SER A CA 1
ATOM 643 C C . SER A 1 83 ? -11.321 -13.883 -16.710 1.00 87.12 83 SER A C 1
ATOM 645 O O . SER A 1 83 ? -11.878 -12.884 -17.153 1.00 87.12 83 SER A O 1
ATOM 647 N N . GLN A 1 84 ? -11.954 -15.043 -16.541 1.00 89.06 84 GLN A N 1
ATOM 648 C CA . GLN A 1 84 ? -13.376 -15.239 -16.778 1.00 89.06 84 GLN A CA 1
ATOM 649 C C . GLN A 1 84 ? -14.101 -15.308 -15.434 1.00 89.06 84 GLN A C 1
ATOM 651 O O . GLN A 1 84 ? -13.770 -16.140 -14.59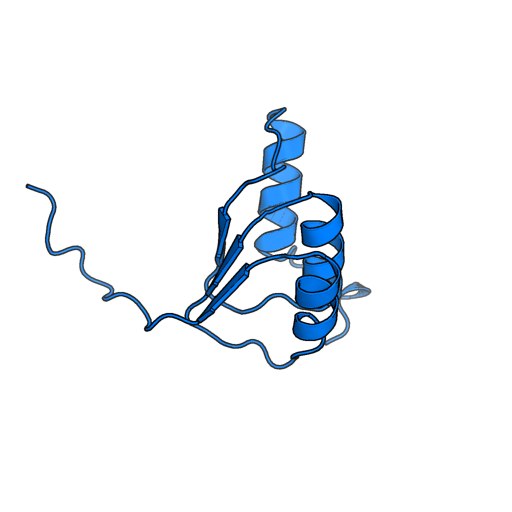0 1.00 89.06 84 GLN A O 1
ATOM 656 N N . VAL A 1 85 ? -15.087 -14.432 -15.244 1.00 83.25 85 VAL A N 1
ATOM 657 C CA . VAL A 1 85 ? -16.001 -14.508 -14.101 1.00 83.25 85 VAL A CA 1
ATOM 658 C C . VAL A 1 85 ? -17.010 -15.610 -14.405 1.00 83.25 85 VAL A C 1
ATOM 660 O O . VAL A 1 85 ? -17.775 -15.500 -15.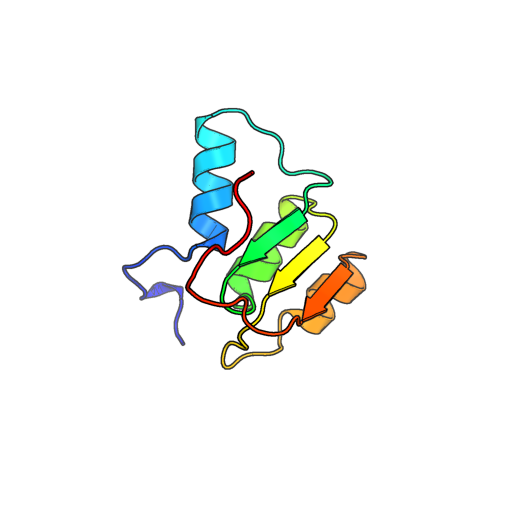358 1.00 83.25 85 VAL A O 1
ATOM 663 N N . SER A 1 86 ? -16.966 -16.696 -13.638 1.00 80.62 86 SER A N 1
ATOM 664 C CA . SER A 1 86 ? -17.788 -17.893 -13.861 1.00 80.62 86 SER A CA 1
ATOM 665 C C . SER A 1 86 ? -18.991 -18.010 -12.925 1.00 80.62 86 SER A C 1
ATOM 667 O O . SER A 1 86 ? -19.739 -18.972 -13.043 1.00 80.62 86 SER A O 1
ATOM 669 N N . TYR A 1 87 ? -19.169 -17.066 -11.997 1.00 71.50 87 TYR A N 1
ATOM 670 C CA . TYR A 1 87 ? -20.258 -17.078 -11.019 1.00 71.50 87 TYR A CA 1
ATOM 671 C C . TYR A 1 87 ? -20.794 -15.652 -10.864 1.00 71.50 87 TYR A C 1
ATOM 673 O O . TYR A 1 87 ? -20.221 -14.828 -10.151 1.00 71.50 87 TYR A O 1
ATOM 681 N N . LEU A 1 88 ? -21.849 -15.357 -11.610 1.00 66.44 88 LEU A N 1
ATOM 682 C CA . LEU A 1 88 ? -22.739 -14.216 -11.416 1.00 66.44 88 LEU A CA 1
ATOM 683 C C . LEU A 1 88 ? -24.152 -14.783 -11.553 1.00 66.44 88 LEU A C 1
ATOM 685 O O . LEU A 1 88 ? -24.834 -14.511 -12.537 1.00 66.44 88 LEU A O 1
ATOM 689 N N . ASP A 1 89 ? -24.508 -15.656 -10.615 1.00 60.22 89 ASP A N 1
ATOM 690 C CA . ASP A 1 89 ? -25.906 -16.000 -10.358 1.00 60.22 89 ASP A CA 1
ATOM 691 C C . ASP A 1 89 ? -26.444 -15.036 -9.293 1.00 60.22 89 ASP A C 1
ATOM 693 O O . ASP A 1 89 ? -25.742 -14.848 -8.267 1.00 60.22 89 ASP A O 1
#

Secondary structure (DSSP, 8-state):
--GGG-SSPPHHHHHHHHHHHTT---TT-EEEEEEPPPHHHHHHHHHTT-SEEEEEE--S--THHHHHHHTT-EEEEPPPPPSS-----

Sequence (89 aa):
TRQEICRAIHAEQNVIIQAALHGVNLAGSTIYCTLTPCVLCAKMLVNARIKRFVSFGKYNDDGFVGLFREADIEVDIKQRPPSQVSYLD

Foldseek 3Di:
DPPVPDPDDDPLRVVVVVCVVVVHQQAQAEAEDAEDDDPVSLVVVLVSNYAEYEYQHYDPDPNSVVSCVVSNHHYYHDHDDDPDDPDDD

Nearest PDB structures (foldseek):
  1vq2-assembly1_A  TM=9.451E-01  e=3.307E-06  Tequatrovirus T4
  2hvv-assembly1_A  TM=9.092E-01  e=1.524E-05  Streptococcus mutans
  4p9c-assembly1_J  TM=9.321E-01  e=2.171E-04  Cyanophage S-TIM5
  3g8q-assembly2_C  TM=8.250E-01  e=6.715E-04  Methanopyrus kandleri
  3wx0-assembly1_D  TM=5.888E-01  e=3.092E+00  Escherichia coli BL21(DE3)

pLDDT: mean 92.28, std 8.94, range [60.22, 98.62]

Solvent-accessible surface area (backbone atoms only — not comparable to full-at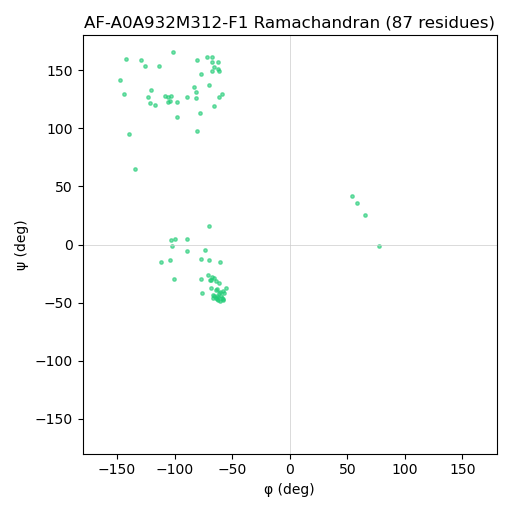om values): 5404 Å² total; per-residue (Å²): 133,70,68,93,73,49,89,70,80,50,73,68,51,48,53,52,52,50,26,59,78,69,72,49,81,49,60,66,34,73,49,79,43,69,46,46,49,50,52,70,45,35,56,52,44,57,74,44,39,41,36,34,42,36,20,50,36,80,44,103,54,68,70,26,57,61,55,31,57,76,66,68,32,46,77,44,82,45,78,70,75,75,93,66,88,87,78,89,127

Mean predicted aligned error: 4.43 Å